Protein AF-A0A174Z9G7-F1 (afdb_monomer)

Organism: NCBI:txid33039

Sequence (83 aa):
MAESFRSELEAVPVLQMESALALGMNCLQMFRSVILPQAFSISVPAIVANIIFLLKETSVFSAISLISVVLSMAFGILLGMIK

Mean predicted ali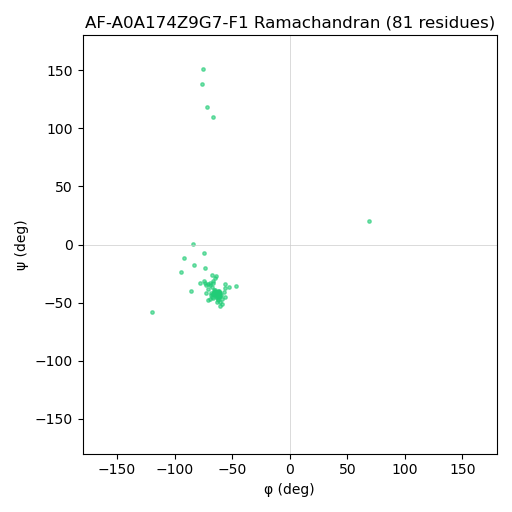gned error: 12.47 Å

Solvent-accessible surface area (backbone atoms only — not comparable to full-atom values): 4698 Å² total; per-residue (Å²): 106,75,66,56,53,49,53,58,61,66,61,58,54,66,65,54,58,56,50,33,54,76,68,70,49,50,73,71,54,42,41,63,72,48,50,48,59,48,52,49,66,58,46,52,60,53,53,51,53,52,51,52,49,51,51,50,54,50,52,52,51,51,54,53,51,53,55,52,52,53,53,52,51,52,52,52,53,54,55,60,71,76,100

InterPro domains:
  IPR000515 ABC transporter type 1, transmembrane domain MetI-like [PF00528] (8-65)
  IPR000515 ABC transporter type 1, transmembrane domain MetI-like [PS50928] (1-83)
  IPR035906 MetI-like superfamily [G3DSA:1.10.3720.10] (1-66)
  IPR035906 MetI-like superfamily [SSF161098] (1-73)
  IPR043429 ABC transporter membrane protein permease protein ArtM/GltK/GlnP/TcyL/YhdX-like [PTHR30614] (1-70)

Foldseek 3Di:
DVVVVVVLVVVPDPVLVVVCVVVVHDPVRSCVPPVVVVSVVVVVVVVVVVVVVVVVVVVVVVVVVVVVVVVVVVVVVVVVVVD

Nearest PDB structures (foldseek):
  4ymw-assembly1_C  TM=6.621E-01  e=1.632E-01  Caldanaerobacter subterraneus subsp. tengcongensis MB4

Structure (mmCIF, N/CA/C/O backbone):
data_AF-A0A174Z9G7-F1
#
_entry.id   AF-A0A174Z9G7-F1
#
loop_
_atom_site.group_PDB
_atom_site.id
_atom_site.type_symbol
_atom_site.label_atom_id
_atom_site.label_alt_id
_atom_site.label_comp_id
_atom_site.label_asym_id
_atom_site.label_entity_id
_atom_site.label_seq_id
_atom_site.pdbx_PDB_ins_code
_atom_site.Cartn_x
_atom_site.Cartn_y
_atom_site.Cartn_z
_atom_site.occupancy
_atom_site.B_iso_or_equiv
_atom_site.auth_seq_id
_atom_site.auth_comp_id
_atom_site.auth_asym_id
_atom_site.auth_atom_id
_atom_site.pdbx_PDB_model_num
ATOM 1 N N . MET A 1 1 ? 10.149 7.120 5.155 1.00 52.72 1 MET A N 1
ATOM 2 C CA . MET A 1 1 ? 9.308 5.906 5.262 1.00 52.72 1 MET A CA 1
ATOM 3 C C . MET A 1 1 ? 8.652 5.794 6.636 1.00 52.72 1 MET A C 1
ATOM 5 O O . MET A 1 1 ? 7.436 5.856 6.685 1.00 52.72 1 MET A O 1
ATOM 9 N N . ALA A 1 2 ? 9.408 5.701 7.741 1.00 58.62 2 ALA A N 1
ATOM 10 C CA . ALA A 1 2 ? 8.838 5.602 9.097 1.00 58.62 2 ALA A CA 1
ATOM 11 C C . ALA A 1 2 ? 7.889 6.766 9.460 1.00 58.62 2 ALA A C 1
ATOM 13 O O . A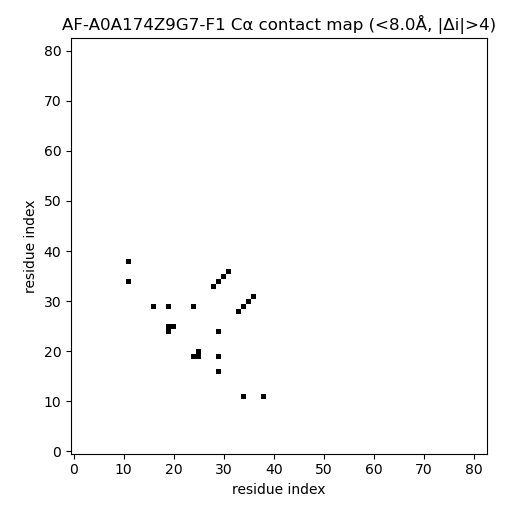LA A 1 2 ? 6.842 6.547 10.057 1.00 58.62 2 ALA A O 1
ATOM 14 N N . GLU A 1 3 ? 8.209 7.986 9.026 1.00 58.62 3 GLU A N 1
ATOM 15 C CA . GLU A 1 3 ? 7.364 9.165 9.256 1.00 58.62 3 GLU A CA 1
ATOM 16 C C . GLU A 1 3 ? 6.080 9.169 8.406 1.00 58.62 3 GLU A C 1
ATOM 18 O O . GLU A 1 3 ? 5.023 9.546 8.902 1.00 58.62 3 GLU A O 1
ATOM 23 N N . SER A 1 4 ? 6.134 8.655 7.168 1.00 58.16 4 SER A N 1
ATOM 24 C CA . SER A 1 4 ? 4.940 8.441 6.331 1.00 58.16 4 SER A CA 1
ATOM 25 C C . SER A 1 4 ? 4.020 7.380 6.931 1.00 58.16 4 SER A C 1
ATOM 27 O O . SER A 1 4 ? 2.824 7.614 7.021 1.00 58.16 4 SER A O 1
ATOM 29 N N . PHE A 1 5 ? 4.576 6.272 7.434 1.00 60.38 5 PHE A N 1
ATOM 30 C CA . PHE A 1 5 ? 3.798 5.248 8.140 1.00 60.38 5 PHE A CA 1
ATOM 31 C C . PHE A 1 5 ? 3.144 5.792 9.414 1.00 60.38 5 PHE A C 1
ATOM 33 O O . PHE A 1 5 ? 1.997 5.466 9.695 1.00 60.38 5 PHE A O 1
ATOM 40 N N . ARG A 1 6 ? 3.841 6.644 10.180 1.00 69.94 6 ARG A N 1
ATOM 41 C CA . ARG A 1 6 ? 3.278 7.296 11.373 1.00 69.94 6 ARG A CA 1
ATOM 42 C C . ARG A 1 6 ? 2.127 8.238 11.008 1.00 69.94 6 ARG A C 1
ATOM 44 O O . ARG A 1 6 ? 1.094 8.209 11.663 1.00 69.94 6 ARG A O 1
ATOM 51 N N . SER A 1 7 ? 2.295 9.026 9.945 1.00 61.88 7 SER A N 1
ATOM 52 C CA . SER A 1 7 ? 1.282 9.974 9.469 1.00 61.88 7 SER A CA 1
ATOM 53 C C . SER A 1 7 ? 0.057 9.271 8.872 1.00 61.88 7 SER A C 1
ATOM 55 O O . SER A 1 7 ? -1.063 9.720 9.082 1.00 61.88 7 SER A O 1
ATOM 57 N N . GLU A 1 8 ? 0.243 8.128 8.208 1.00 57.72 8 GLU A N 1
ATOM 58 C CA . GLU A 1 8 ? -0.850 7.274 7.723 1.00 57.72 8 GLU A CA 1
ATOM 59 C C . GLU A 1 8 ? -1.615 6.587 8.867 1.00 57.72 8 GLU A C 1
ATOM 61 O O . GLU A 1 8 ? -2.828 6.408 8.775 1.00 57.72 8 GLU A O 1
ATOM 66 N N . LEU A 1 9 ? -0.935 6.242 9.965 1.00 57.84 9 LEU A N 1
ATOM 67 C CA . LEU A 1 9 ? -1.557 5.625 11.141 1.00 57.84 9 LEU A CA 1
ATOM 68 C C . LEU A 1 9 ? -2.292 6.655 12.019 1.00 57.84 9 LEU A C 1
ATOM 70 O O . LEU A 1 9 ? -3.344 6.345 12.570 1.00 57.84 9 LEU A O 1
ATOM 74 N N . GLU A 1 10 ? -1.789 7.893 12.094 1.00 63.06 10 GLU A N 1
ATOM 75 C CA . GLU A 1 10 ? -2.492 9.045 12.689 1.00 63.06 10 GLU A CA 1
ATOM 76 C C . GLU A 1 10 ? -3.641 9.573 11.815 1.00 63.06 10 GLU A C 1
ATOM 78 O O . GLU A 1 10 ? -4.537 10.243 12.324 1.00 63.06 10 GLU A O 1
ATOM 83 N N . ALA A 1 11 ? -3.650 9.265 10.513 1.00 58.38 11 ALA A N 1
ATOM 84 C CA . ALA A 1 11 ? -4.738 9.630 9.608 1.00 58.38 11 ALA A CA 1
ATOM 85 C C . ALA A 1 11 ? -5.999 8.775 9.801 1.00 58.38 11 ALA A C 1
ATOM 87 O O . ALA A 1 11 ? -7.033 9.098 9.216 1.00 58.38 11 ALA A O 1
ATOM 88 N N . VAL A 1 12 ? -5.948 7.715 10.623 1.00 61.22 12 VAL A N 1
ATOM 89 C CA . VAL A 1 12 ? -7.153 7.006 11.067 1.00 61.22 12 VAL A CA 1
ATOM 90 C C . VAL A 1 12 ? -7.945 7.970 11.954 1.00 61.22 12 VAL A C 1
ATOM 92 O O . VAL A 1 12 ? -7.505 8.302 13.057 1.00 61.22 12 VAL A O 1
ATOM 95 N N . PRO A 1 13 ? -9.098 8.474 11.493 1.00 66.06 13 PRO A N 1
ATOM 96 C CA . PRO A 1 13 ? -9.741 9.590 12.158 1.00 66.06 13 PRO A CA 1
ATOM 97 C C . PRO A 1 13 ? -10.332 9.109 13.482 1.00 66.06 13 PRO A C 1
ATOM 99 O O . PRO A 1 13 ? -11.252 8.292 13.504 1.00 66.06 13 PRO A O 1
ATOM 102 N N . VAL A 1 14 ? -9.848 9.671 14.591 1.00 65.44 14 VAL A N 1
ATOM 103 C CA . VAL A 1 14 ? -10.423 9.503 15.942 1.00 65.44 14 VAL A CA 1
ATOM 104 C C . VAL A 1 14 ? -11.948 9.684 15.913 1.00 65.44 14 VAL A C 1
ATOM 106 O O . VAL A 1 14 ? -12.687 8.928 16.541 1.00 65.44 14 VAL A O 1
ATOM 109 N N . LEU A 1 15 ? -12.419 10.600 15.060 1.00 66.69 15 LEU A N 1
ATOM 110 C CA . LEU A 1 15 ? -13.829 10.881 14.804 1.00 66.69 15 LEU A CA 1
ATOM 111 C C . LEU A 1 15 ? -14.639 9.653 14.347 1.00 66.69 15 LEU A C 1
ATOM 113 O O . LEU A 1 15 ? -15.815 9.535 14.682 1.00 66.69 15 LEU A O 1
ATOM 117 N N . GLN A 1 16 ? -14.050 8.723 13.585 1.00 69.62 16 GLN A N 1
ATOM 118 C CA . GLN A 1 16 ? -14.744 7.498 13.164 1.00 69.62 16 GLN A CA 1
ATOM 119 C C . GLN A 1 16 ? -14.884 6.491 14.291 1.00 69.62 16 GLN A C 1
ATOM 121 O O . GLN A 1 16 ? -15.878 5.769 14.330 1.00 69.62 16 GLN A O 1
ATOM 126 N N . MET A 1 17 ? -13.922 6.461 15.211 1.00 71.88 17 MET A N 1
ATOM 127 C CA . MET A 1 17 ? -14.011 5.609 16.388 1.00 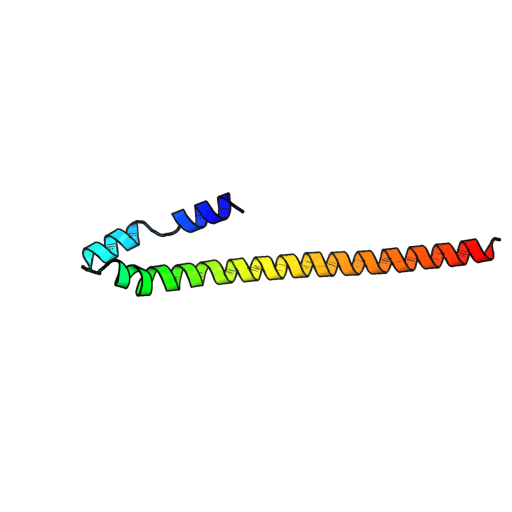71.88 17 MET A CA 1
ATOM 128 C C . MET A 1 17 ? -15.120 6.112 17.319 1.00 71.88 17 MET A C 1
ATOM 130 O O . MET A 1 17 ? -15.959 5.325 17.752 1.00 71.88 17 MET A O 1
ATOM 134 N N . GLU A 1 18 ? -15.198 7.428 17.531 1.00 75.50 18 GLU A N 1
ATOM 135 C CA . GLU A 1 18 ? -16.287 8.068 18.281 1.00 75.50 18 GLU A CA 1
ATOM 136 C C . GLU A 1 18 ? -17.650 7.898 17.589 1.00 75.50 18 GLU A C 1
ATOM 138 O O . GLU A 1 18 ? -18.639 7.567 18.243 1.00 75.50 18 GLU A O 1
ATOM 143 N N . SER A 1 19 ? -17.706 8.026 16.258 1.00 76.50 19 SER A N 1
ATOM 144 C CA . SER A 1 19 ? -18.938 7.823 15.476 1.00 76.50 19 SER A CA 1
ATOM 145 C C . SER A 1 19 ? -19.429 6.373 15.524 1.00 76.50 19 SER A C 1
ATOM 147 O O . SER A 1 19 ? -20.625 6.124 15.655 1.00 76.50 19 SER A O 1
ATOM 149 N N . ALA A 1 20 ? -18.524 5.396 15.445 1.00 75.00 20 ALA A N 1
ATOM 150 C CA . ALA A 1 20 ? -18.876 3.983 15.530 1.00 75.00 20 ALA A CA 1
ATOM 151 C C . ALA A 1 20 ? -19.312 3.576 16.948 1.00 75.00 20 ALA A C 1
ATOM 153 O O . ALA A 1 20 ? -20.234 2.772 17.085 1.00 75.00 20 ALA A O 1
ATOM 154 N N . LEU A 1 21 ? -18.726 4.175 17.993 1.00 78.94 21 LEU A N 1
ATOM 155 C CA . LEU A 1 21 ? -19.204 4.030 19.372 1.00 78.94 21 LEU A CA 1
ATOM 156 C C . LEU A 1 21 ? -20.604 4.635 19.556 1.00 78.94 21 LEU A C 1
ATOM 158 O O . LEU A 1 21 ? -21.458 3.999 20.171 1.00 78.94 21 LEU A O 1
ATOM 162 N N . ALA A 1 22 ? -20.876 5.809 18.975 1.00 81.50 22 ALA A N 1
ATOM 163 C CA . ALA A 1 22 ? -22.195 6.449 19.022 1.00 81.50 22 ALA A CA 1
ATOM 164 C C . ALA A 1 22 ? -23.280 5.643 18.277 1.00 81.50 22 ALA A C 1
ATOM 166 O O . ALA A 1 22 ? -24.450 5.676 18.653 1.00 81.50 22 ALA A O 1
ATOM 167 N N . LEU A 1 23 ? -22.885 4.884 17.250 1.00 82.62 23 LEU A N 1
ATOM 168 C CA . LEU A 1 23 ? -23.746 3.950 16.516 1.00 82.62 23 LEU A CA 1
ATOM 169 C C . LEU A 1 23 ? -23.867 2.568 17.187 1.00 82.62 23 LEU A C 1
ATOM 171 O O . LEU A 1 23 ? -24.550 1.693 16.657 1.00 82.62 23 LEU A O 1
ATOM 175 N N . GLY A 1 24 ? -23.209 2.347 18.332 1.00 86.56 24 GLY A N 1
ATOM 176 C CA . GLY A 1 24 ? -23.228 1.068 19.050 1.00 86.56 24 GLY A CA 1
ATOM 177 C C . GLY A 1 24 ? -22.496 -0.071 18.327 1.00 86.56 24 GLY A C 1
ATOM 178 O O . GLY A 1 24 ? -22.766 -1.242 18.592 1.00 86.56 24 GLY A O 1
ATOM 179 N N . MET A 1 25 ? -21.591 0.244 17.394 1.00 82.88 25 MET A N 1
ATOM 180 C CA . MET A 1 25 ? -20.852 -0.751 16.616 1.00 82.88 25 MET A CA 1
ATOM 181 C C . MET A 1 25 ? -19.743 -1.391 17.452 1.00 82.88 25 MET A C 1
ATOM 183 O O . MET A 1 25 ? -18.989 -0.717 18.152 1.00 82.88 25 MET A O 1
ATOM 187 N N . ASN A 1 26 ? -19.587 -2.709 17.323 1.00 82.81 26 ASN A N 1
ATOM 188 C CA . ASN A 1 26 ? -18.501 -3.427 17.985 1.00 82.81 26 ASN A CA 1
ATOM 189 C C . ASN A 1 26 ? -17.157 -3.171 17.266 1.00 82.81 26 ASN A C 1
ATOM 191 O O . ASN A 1 26 ? -17.138 -2.995 16.043 1.00 82.81 26 ASN A O 1
ATOM 195 N N . CYS A 1 27 ? -16.021 -3.224 17.976 1.00 77.31 27 CYS A N 1
ATOM 196 C CA . CYS A 1 27 ? -14.693 -2.931 17.401 1.00 77.31 27 CYS A CA 1
ATOM 197 C C . CYS A 1 27 ? -14.395 -3.748 16.133 1.00 77.31 27 CYS A C 1
ATOM 199 O O . CYS A 1 27 ? -13.831 -3.234 15.170 1.00 77.31 27 CYS A O 1
ATOM 201 N N . LEU A 1 28 ? -14.838 -5.008 16.087 1.00 81.19 28 LEU A N 1
ATOM 202 C CA . LEU A 1 28 ? -14.675 -5.866 14.912 1.00 81.19 28 LEU A CA 1
ATOM 203 C C . LEU A 1 28 ? -15.497 -5.400 13.696 1.00 81.19 28 LEU A C 1
ATOM 205 O O . LEU A 1 28 ? -15.031 -5.523 12.565 1.00 81.19 28 LEU A O 1
ATOM 209 N N . GLN A 1 29 ? -16.706 -4.868 13.907 1.00 81.00 29 GLN A N 1
ATOM 210 C CA . GLN A 1 29 ? -17.561 -4.344 12.833 1.00 81.00 29 GLN A CA 1
ATOM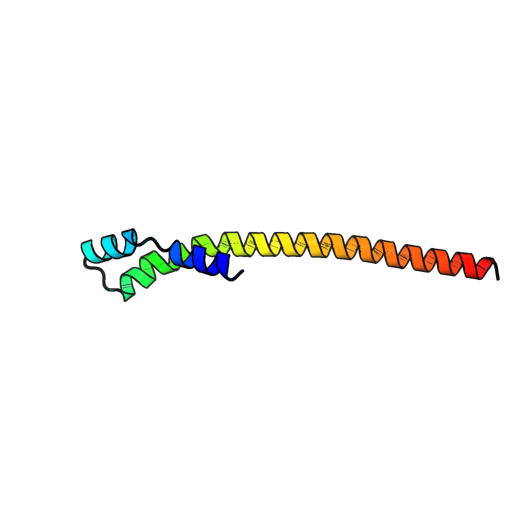 211 C C . GLN A 1 29 ? -17.024 -3.023 12.283 1.00 81.00 29 GLN A C 1
ATOM 213 O O . GLN A 1 29 ? -16.990 -2.846 11.064 1.00 81.00 29 GLN A O 1
ATOM 218 N N . MET A 1 30 ? -16.568 -2.138 13.173 1.00 81.19 30 MET A N 1
ATOM 219 C CA . MET A 1 30 ? -15.904 -0.881 12.821 1.00 81.19 30 MET A CA 1
ATOM 220 C C . MET A 1 30 ? -14.647 -1.151 11.989 1.00 81.19 30 MET A C 1
ATOM 222 O O . MET A 1 30 ? -14.467 -0.569 10.918 1.00 81.19 30 MET A O 1
ATOM 226 N N . PHE A 1 31 ? -13.817 -2.099 12.435 1.00 79.12 31 PHE A N 1
ATOM 227 C CA . PHE A 1 31 ? -12.578 -2.425 11.744 1.00 79.12 31 PHE A CA 1
ATOM 228 C C . PHE A 1 31 ? -12.841 -2.953 10.334 1.00 79.12 31 PHE A C 1
ATOM 230 O O . PHE A 1 31 ? -12.252 -2.457 9.382 1.00 79.12 31 PHE A O 1
ATOM 237 N N . ARG A 1 32 ? -13.770 -3.905 10.173 1.00 82.50 32 ARG A N 1
ATOM 238 C CA . ARG A 1 32 ? -14.069 -4.517 8.867 1.00 82.50 32 ARG A CA 1
ATOM 239 C C . ARG A 1 32 ? -14.795 -3.590 7.894 1.00 82.50 32 ARG A C 1
ATOM 241 O O . ARG A 1 32 ? -14.526 -3.666 6.701 1.00 82.50 32 ARG A O 1
ATOM 248 N N . SER A 1 33 ? -15.726 -2.772 8.384 1.00 79.75 33 SER A N 1
ATOM 249 C CA . SER A 1 33 ? -16.631 -1.998 7.517 1.00 79.75 33 SER A CA 1
ATOM 250 C C . SER A 1 33 ? -16.136 -0.587 7.226 1.00 79.75 33 SER A C 1
ATOM 252 O O . SER A 1 33 ? -16.544 -0.008 6.227 1.00 79.75 33 SER A O 1
ATOM 254 N N . VAL A 1 34 ? -15.280 -0.027 8.085 1.00 76.94 34 VAL A N 1
ATOM 255 C CA . VAL A 1 34 ? -14.844 1.372 7.980 1.00 76.94 34 VAL A CA 1
ATOM 256 C C . VAL A 1 34 ? -13.332 1.451 7.800 1.00 76.94 34 VAL A C 1
ATOM 258 O O . VAL A 1 34 ? -12.864 1.943 6.776 1.00 76.94 34 VAL A O 1
ATOM 261 N N . ILE A 1 35 ? -12.569 0.901 8.747 1.00 77.69 35 ILE A N 1
ATOM 262 C CA . ILE A 1 35 ? -11.109 1.070 8.787 1.00 77.69 35 ILE A CA 1
ATOM 263 C C . ILE A 1 35 ? -10.432 0.320 7.632 1.00 77.69 35 ILE A C 1
ATOM 265 O O . ILE A 1 35 ? -9.605 0.891 6.929 1.00 77.69 35 ILE A O 1
ATOM 269 N N . LEU A 1 36 ? -10.809 -0.939 7.389 1.00 81.12 36 LEU A N 1
ATOM 270 C CA . LEU A 1 36 ? -10.229 -1.781 6.336 1.00 81.12 36 LEU A CA 1
ATOM 271 C C . LEU A 1 36 ? -10.419 -1.205 4.919 1.00 81.12 36 LEU A C 1
ATOM 273 O O . LEU A 1 36 ? -9.418 -1.053 4.217 1.00 81.12 36 LEU A O 1
ATOM 277 N N . PRO A 1 37 ? -11.644 -0.850 4.476 1.00 80.50 37 PRO A N 1
ATOM 278 C CA . PRO A 1 37 ? -11.832 -0.275 3.146 1.00 80.50 37 PRO A CA 1
ATOM 279 C C . PRO A 1 37 ? -11.199 1.114 3.005 1.00 80.50 37 PRO A C 1
ATOM 281 O O . PRO A 1 37 ? -10.690 1.429 1.931 1.00 80.50 37 PRO A O 1
ATOM 284 N N . GLN A 1 38 ? -11.168 1.931 4.064 1.00 78.94 38 GLN A N 1
ATOM 285 C CA . GLN A 1 38 ? -10.526 3.247 3.999 1.00 78.94 38 GLN A CA 1
ATOM 286 C C . GLN A 1 38 ? -9.011 3.166 3.927 1.00 78.94 38 GLN A C 1
ATOM 288 O O . GLN A 1 38 ? -8.420 3.793 3.052 1.00 78.94 38 GLN A O 1
ATOM 293 N N . ALA A 1 39 ? -8.390 2.362 4.791 1.00 78.69 39 ALA A N 1
ATOM 294 C CA . ALA A 1 39 ? -6.954 2.133 4.742 1.00 78.69 39 ALA A CA 1
ATOM 295 C C . ALA A 1 39 ? -6.552 1.615 3.356 1.00 78.69 39 ALA A C 1
ATOM 297 O O . ALA A 1 39 ? -5.649 2.156 2.728 1.00 78.69 39 ALA A O 1
ATOM 298 N N . PHE A 1 40 ? -7.301 0.650 2.815 1.00 82.75 40 PHE A N 1
ATOM 299 C CA . PHE A 1 40 ? -7.051 0.132 1.474 1.00 82.75 40 PHE A CA 1
ATOM 300 C C . PHE A 1 40 ? -7.186 1.210 0.388 1.00 82.75 40 PHE A C 1
ATOM 302 O O . PHE A 1 40 ? -6.317 1.333 -0.474 1.00 82.75 40 PHE A O 1
ATOM 309 N N . SER A 1 41 ? -8.233 2.037 0.449 1.00 84.19 41 SER A N 1
ATOM 310 C CA . SER A 1 41 ? -8.447 3.118 -0.519 1.00 84.19 41 SER A CA 1
ATOM 311 C C . SER A 1 41 ? -7.359 4.199 -0.478 1.00 84.19 41 SER A C 1
ATOM 313 O O . SER A 1 41 ? -7.130 4.842 -1.500 1.00 84.19 41 SER A O 1
ATOM 315 N N . ILE A 1 42 ? -6.701 4.411 0.666 1.00 80.56 42 ILE A N 1
ATOM 316 C CA . ILE A 1 42 ? -5.619 5.397 0.830 1.00 80.56 42 ILE A CA 1
ATOM 317 C C . ILE A 1 42 ? -4.263 4.798 0.426 1.00 80.56 42 ILE A C 1
ATOM 319 O O . ILE A 1 42 ? -3.469 5.456 -0.247 1.00 80.56 42 ILE A O 1
ATOM 323 N N . SER A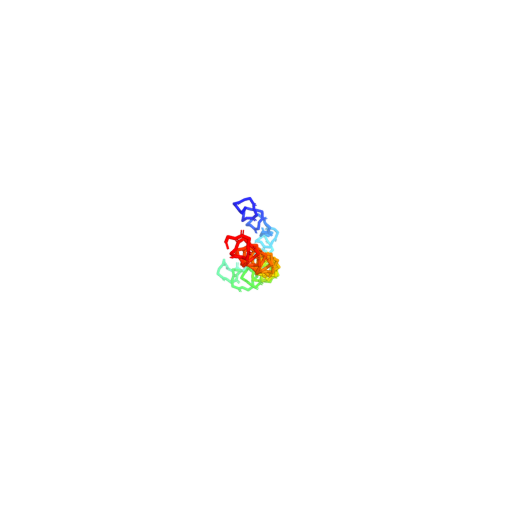 1 43 ? -4.004 3.534 0.772 1.00 80.38 43 SER A N 1
ATOM 324 C CA . SER A 1 43 ? -2.730 2.872 0.477 1.00 80.38 43 SER A CA 1
ATOM 325 C C . SER A 1 43 ? -2.568 2.500 -0.999 1.00 80.38 43 SER A C 1
ATOM 327 O O . SER A 1 43 ? -1.451 2.539 -1.514 1.00 80.38 43 SER A O 1
ATOM 329 N N . VAL A 1 44 ? -3.648 2.158 -1.715 1.00 87.00 44 VAL A N 1
ATOM 330 C CA . VAL A 1 44 ? -3.571 1.766 -3.138 1.00 87.00 44 VAL A CA 1
ATOM 331 C C . VAL A 1 44 ? -2.959 2.871 -4.020 1.00 87.00 44 VAL A C 1
ATOM 333 O O . VAL A 1 44 ? -1.993 2.578 -4.729 1.00 87.00 44 VAL A O 1
ATOM 336 N N . PRO A 1 45 ? -3.420 4.137 -3.967 1.00 83.50 45 PRO A N 1
ATOM 337 C CA . PRO A 1 45 ? -2.787 5.235 -4.699 1.00 83.50 45 PRO A CA 1
ATOM 338 C C . PRO A 1 45 ? -1.307 5.430 -4.349 1.00 83.50 45 PRO A C 1
ATOM 340 O O . PRO A 1 45 ? -0.494 5.647 -5.248 1.00 83.50 45 PRO A O 1
ATOM 343 N N . ALA A 1 46 ? -0.942 5.318 -3.067 1.00 82.44 46 ALA A N 1
ATOM 344 C CA . ALA A 1 46 ? 0.437 5.486 -2.605 1.00 82.44 46 ALA A CA 1
ATOM 345 C C . ALA A 1 46 ? 1.368 4.393 -3.157 1.00 82.44 46 ALA A C 1
ATOM 347 O O . ALA A 1 46 ? 2.468 4.683 -3.633 1.00 82.44 46 ALA A O 1
ATOM 348 N N . ILE A 1 47 ? 0.903 3.139 -3.171 1.00 86.31 47 ILE A N 1
ATOM 349 C CA . ILE A 1 47 ? 1.634 2.007 -3.755 1.00 86.31 47 ILE A CA 1
ATOM 350 C C . ILE A 1 47 ? 1.837 2.220 -5.256 1.00 86.31 47 ILE A C 1
ATOM 352 O O . ILE A 1 47 ? 2.949 2.062 -5.757 1.00 86.31 47 ILE A O 1
ATOM 356 N N . VAL A 1 48 ? 0.786 2.616 -5.977 1.00 89.25 48 VAL A N 1
ATOM 357 C CA . VAL A 1 48 ? 0.862 2.869 -7.423 1.00 89.25 48 VAL A CA 1
ATOM 358 C C . VAL A 1 48 ? 1.824 4.016 -7.731 1.00 89.25 48 VAL A C 1
ATOM 360 O O . VAL A 1 48 ? 2.651 3.888 -8.632 1.00 89.25 48 VAL A O 1
ATOM 363 N N . ALA A 1 49 ? 1.783 5.103 -6.959 1.00 85.75 49 ALA A N 1
ATOM 364 C CA . ALA A 1 49 ? 2.721 6.211 -7.104 1.00 85.75 49 ALA A CA 1
ATOM 365 C C . ALA A 1 49 ? 4.176 5.759 -6.907 1.00 85.75 49 ALA A C 1
ATOM 367 O O . ALA A 1 49 ? 5.042 6.115 -7.707 1.00 85.75 49 ALA A O 1
ATOM 368 N N . ASN A 1 50 ? 4.441 4.921 -5.900 1.00 85.75 50 ASN A N 1
ATOM 369 C CA . ASN A 1 50 ? 5.774 4.375 -5.659 1.00 85.75 50 ASN A CA 1
ATOM 370 C C . ASN A 1 50 ? 6.236 3.441 -6.792 1.00 85.75 50 ASN A C 1
ATOM 372 O O . ASN A 1 50 ? 7.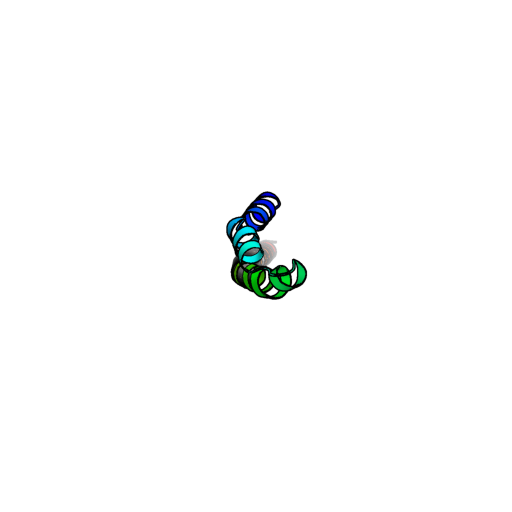386 3.505 -7.214 1.00 85.75 50 ASN A O 1
ATOM 376 N N . ILE A 1 51 ? 5.339 2.617 -7.344 1.00 86.19 51 ILE A N 1
ATOM 377 C CA . ILE A 1 51 ? 5.645 1.766 -8.506 1.00 86.19 51 ILE A CA 1
ATOM 378 C C . ILE A 1 51 ? 5.974 2.622 -9.733 1.00 86.19 51 ILE A C 1
ATOM 380 O O . ILE A 1 51 ? 6.963 2.356 -10.409 1.00 86.19 51 ILE A O 1
ATOM 384 N N . ILE A 1 52 ? 5.194 3.670 -10.015 1.00 86.44 52 ILE A N 1
ATOM 385 C CA . ILE A 1 52 ? 5.463 4.590 -11.131 1.00 86.44 52 ILE A CA 1
ATOM 386 C C . ILE A 1 52 ? 6.810 5.291 -10.935 1.00 86.44 52 ILE A C 1
ATOM 388 O O . ILE A 1 52 ? 7.578 5.420 -11.887 1.00 86.44 52 ILE A O 1
ATOM 392 N N . PHE A 1 53 ? 7.111 5.724 -9.711 1.00 88.06 53 PHE A N 1
ATOM 393 C CA . PHE A 1 53 ? 8.394 6.332 -9.382 1.00 88.06 53 PHE A CA 1
ATOM 394 C C . PHE A 1 53 ? 9.556 5.363 -9.643 1.00 88.06 53 PHE A C 1
ATOM 396 O O . PHE A 1 53 ? 10.479 5.700 -10.381 1.00 88.06 53 PHE A O 1
ATOM 403 N N . LEU A 1 54 ? 9.463 4.127 -9.144 1.00 85.25 54 LEU A N 1
ATOM 404 C CA . LEU A 1 54 ? 10.466 3.084 -9.377 1.00 85.25 54 LEU A CA 1
ATOM 405 C C . LEU A 1 54 ? 10.621 2.736 -10.862 1.00 85.25 54 LEU A C 1
ATOM 407 O O . LEU A 1 54 ? 11.743 2.554 -11.335 1.00 85.25 54 LEU A O 1
ATOM 411 N N . LEU A 1 55 ? 9.524 2.673 -11.619 1.00 84.81 55 LEU A N 1
ATOM 412 C CA . LEU A 1 55 ? 9.565 2.454 -13.065 1.00 84.81 55 LEU A CA 1
ATOM 413 C C . LEU A 1 55 ? 10.268 3.602 -13.799 1.00 84.81 55 LEU A C 1
ATOM 415 O O . LEU A 1 55 ? 11.063 3.339 -14.701 1.00 84.81 55 LEU A O 1
ATOM 419 N N . LYS A 1 56 ? 10.028 4.861 -13.408 1.00 79.19 56 LYS A N 1
ATOM 420 C CA . LYS A 1 56 ? 10.734 6.018 -13.983 1.00 79.19 56 LYS A CA 1
ATOM 421 C C . LYS A 1 56 ? 12.228 5.960 -13.684 1.00 79.19 56 LYS A C 1
ATOM 423 O O . LYS A 1 56 ? 13.017 6.060 -14.618 1.00 79.19 56 LYS A O 1
ATOM 428 N N . GLU A 1 57 ? 12.612 5.732 -12.431 1.00 83.25 57 GLU A N 1
ATOM 429 C CA . GLU A 1 57 ? 14.022 5.618 -12.035 1.00 83.25 57 GLU A CA 1
ATOM 430 C C . GLU A 1 57 ? 14.721 4.449 -12.752 1.00 83.25 57 GLU A C 1
ATOM 432 O O . GLU A 1 57 ? 15.818 4.613 -13.280 1.00 83.25 57 GLU A O 1
ATOM 437 N N . THR A 1 58 ? 14.058 3.294 -12.886 1.00 82.62 58 THR A N 1
ATOM 438 C CA . THR A 1 58 ? 14.612 2.117 -13.585 1.00 82.62 58 THR A CA 1
ATOM 439 C C . THR A 1 58 ? 14.747 2.354 -15.091 1.00 82.62 58 THR A C 1
ATOM 441 O O . THR A 1 58 ? 15.762 1.991 -15.686 1.00 82.62 58 THR A O 1
ATOM 444 N N . SER A 1 59 ? 13.755 2.993 -15.723 1.00 78.56 59 SER A N 1
ATOM 445 C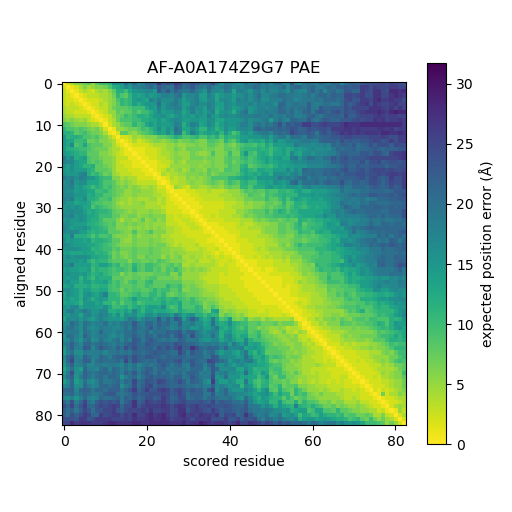 CA . SER A 1 59 ? 13.804 3.328 -17.152 1.00 78.56 59 SER A CA 1
ATOM 446 C C . SER A 1 59 ? 14.904 4.344 -17.458 1.00 78.56 59 SER A C 1
ATOM 448 O O . SER A 1 59 ? 15.604 4.203 -18.461 1.00 78.56 59 SER A O 1
ATOM 450 N N . VAL A 1 60 ? 15.073 5.356 -16.604 1.00 76.25 60 VAL A N 1
ATOM 451 C CA . VAL A 1 60 ? 16.137 6.360 -16.739 1.00 76.25 60 VAL A CA 1
ATOM 452 C C . VAL A 1 60 ? 17.505 5.715 -16.510 1.00 76.25 60 VAL A C 1
ATOM 454 O O . VAL A 1 60 ? 18.410 5.895 -17.325 1.00 76.25 60 VAL A O 1
ATOM 457 N N . PHE A 1 61 ? 17.643 4.888 -15.472 1.00 76.88 61 PHE A N 1
ATOM 458 C CA . PHE A 1 61 ? 18.879 4.165 -15.175 1.00 76.88 61 PHE A CA 1
ATOM 459 C C . PHE A 1 61 ? 19.289 3.216 -16.313 1.00 76.88 61 PHE A C 1
ATOM 461 O O . PHE A 1 61 ? 20.446 3.217 -16.738 1.00 76.88 61 PHE A O 1
ATOM 468 N N . SER A 1 62 ? 18.340 2.455 -16.870 1.00 75.88 62 SER A N 1
ATOM 469 C CA . SER A 1 62 ? 18.596 1.548 -17.994 1.00 75.88 62 SER A CA 1
ATOM 470 C C . SER A 1 62 ? 19.017 2.295 -19.262 1.00 75.88 62 SER A C 1
ATOM 472 O O . SER A 1 62 ? 19.921 1.841 -19.961 1.00 75.88 62 SER A O 1
ATOM 474 N N . ALA A 1 63 ? 18.394 3.438 -19.567 1.00 77.19 63 ALA A N 1
ATOM 475 C CA . ALA A 1 63 ? 18.746 4.235 -20.742 1.00 77.19 63 ALA A CA 1
ATOM 476 C C . ALA A 1 63 ? 20.172 4.808 -20.643 1.00 77.19 63 ALA A C 1
ATOM 478 O O . ALA A 1 63 ? 20.939 4.742 -21.605 1.00 77.19 63 ALA A O 1
ATOM 479 N N . ILE A 1 64 ? 20.552 5.311 -19.464 1.00 81.00 64 ILE A N 1
ATOM 480 C CA . ILE A 1 64 ? 21.900 5.839 -19.205 1.00 81.00 64 ILE A CA 1
ATOM 481 C C . ILE A 1 64 ? 22.946 4.717 -19.265 1.00 81.00 64 ILE A C 1
ATOM 483 O O . ILE A 1 64 ? 24.009 4.893 -19.865 1.00 81.00 64 ILE A O 1
ATOM 487 N N . SER A 1 65 ? 22.642 3.549 -18.691 1.00 79.62 65 SER A N 1
ATOM 488 C CA . SER A 1 65 ? 23.548 2.395 -18.681 1.00 79.62 65 SER A CA 1
ATOM 489 C C . SER A 1 65 ? 23.867 1.893 -20.095 1.00 79.62 65 SER A C 1
ATOM 491 O O . SER A 1 65 ? 25.036 1.685 -20.422 1.00 79.62 65 SER A O 1
ATOM 493 N N . LEU A 1 66 ? 22.861 1.794 -20.973 1.00 82.94 66 LEU A N 1
ATOM 494 C CA . LEU A 1 66 ? 23.062 1.384 -22.368 1.00 82.94 66 LEU A CA 1
ATOM 495 C C . LEU A 1 66 ? 23.954 2.364 -23.141 1.00 82.94 66 LEU A C 1
ATOM 497 O O . LEU A 1 66 ? 24.876 1.933 -23.834 1.00 82.94 66 LEU A O 1
ATOM 501 N N . ILE A 1 67 ? 23.729 3.674 -22.988 1.00 88.38 67 ILE A N 1
ATOM 502 C CA . ILE A 1 67 ? 24.577 4.697 -23.620 1.00 88.38 67 ILE A CA 1
ATOM 503 C C . ILE A 1 67 ? 26.023 4.607 -23.119 1.00 88.38 67 ILE A C 1
ATOM 505 O O . ILE A 1 67 ? 26.956 4.703 -23.915 1.00 88.38 67 ILE A O 1
ATOM 509 N N . SER A 1 68 ? 26.213 4.382 -21.816 1.00 83.19 68 SER A N 1
ATOM 510 C CA . SER A 1 68 ? 27.537 4.289 -21.200 1.00 83.19 68 SER A CA 1
ATOM 511 C C . SER A 1 68 ? 28.334 3.093 -21.736 1.00 83.19 68 SER A C 1
ATOM 513 O O . SER A 1 68 ? 29.502 3.244 -22.098 1.00 83.19 68 SER A O 1
ATOM 515 N N . VAL A 1 69 ? 27.692 1.927 -21.872 1.00 86.06 69 VAL A N 1
ATOM 516 C CA . VAL A 1 69 ? 28.326 0.707 -22.399 1.00 86.06 69 VAL A CA 1
ATOM 517 C C . VAL A 1 69 ? 28.692 0.853 -23.877 1.00 86.06 69 VAL A C 1
ATOM 519 O O . VAL A 1 69 ? 29.819 0.539 -24.262 1.00 86.06 69 VAL A O 1
ATOM 522 N N . VAL A 1 70 ? 27.782 1.373 -24.708 1.00 88.25 70 VAL A N 1
ATOM 523 C CA . VAL A 1 70 ? 28.045 1.569 -26.145 1.00 88.25 70 VAL A CA 1
ATOM 524 C C . VAL A 1 70 ? 29.180 2.571 -26.367 1.00 88.25 70 VAL A C 1
ATOM 526 O O . VAL A 1 70 ? 30.071 2.317 -27.178 1.00 88.25 70 VAL A O 1
ATOM 529 N N . LEU A 1 71 ? 29.194 3.677 -25.617 1.00 88.75 71 LEU A N 1
ATOM 530 C CA . LEU A 1 71 ? 30.262 4.675 -25.690 1.00 88.75 71 LEU A CA 1
ATOM 531 C C . LEU A 1 71 ? 31.624 4.085 -25.289 1.00 88.75 71 LEU A C 1
ATOM 533 O O . LEU A 1 71 ? 32.622 4.326 -25.967 1.00 88.75 71 LEU A O 1
ATOM 537 N N . SER A 1 72 ? 31.664 3.279 -24.223 1.00 87.25 72 SER A N 1
ATOM 538 C CA . SER 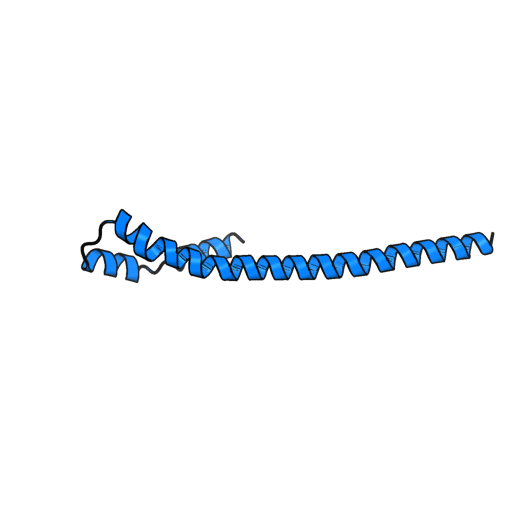A 1 72 ? 32.886 2.597 -23.779 1.00 87.25 72 SER A CA 1
ATOM 539 C C . SER A 1 72 ? 33.420 1.626 -24.840 1.00 87.25 72 SER A C 1
ATOM 541 O O . SER A 1 72 ? 34.617 1.621 -25.133 1.00 87.25 72 SER A O 1
ATOM 543 N N . MET A 1 73 ? 32.533 0.863 -25.482 1.00 87.44 73 MET A N 1
ATOM 544 C CA . MET A 1 73 ? 32.903 -0.070 -26.546 1.00 87.44 73 MET A CA 1
ATOM 545 C C . MET A 1 73 ? 33.424 0.650 -27.797 1.00 87.44 73 MET A C 1
ATOM 547 O O . MET A 1 73 ? 34.445 0.250 -28.355 1.00 87.44 73 MET A O 1
ATOM 551 N N . ALA A 1 74 ? 32.781 1.748 -28.207 1.00 86.06 74 ALA A N 1
ATOM 552 C CA . ALA A 1 74 ? 33.235 2.569 -29.330 1.00 86.06 74 ALA A CA 1
ATOM 553 C C . ALA A 1 74 ? 34.634 3.163 -29.085 1.00 86.06 74 ALA A C 1
ATOM 555 O O . ALA A 1 74 ? 35.486 3.142 -29.975 1.00 86.06 74 ALA A O 1
ATOM 556 N N . PHE A 1 75 ? 34.902 3.630 -27.862 1.00 86.38 75 PHE A N 1
ATOM 557 C CA . PHE A 1 75 ? 36.224 4.116 -27.470 1.00 86.38 75 PHE A CA 1
ATOM 558 C C . PHE A 1 75 ? 37.287 3.002 -27.493 1.00 86.38 75 PHE A C 1
ATOM 560 O O . PHE A 1 75 ? 38.405 3.225 -27.958 1.00 86.38 75 PHE A O 1
ATOM 567 N N . GLY A 1 76 ? 36.931 1.784 -27.068 1.00 85.19 76 GLY A N 1
ATOM 568 C CA . GLY A 1 76 ? 37.803 0.609 -27.158 1.00 85.19 76 GLY A CA 1
ATOM 569 C C . GLY A 1 76 ? 38.179 0.236 -28.597 1.00 85.19 76 GLY A C 1
ATOM 570 O O . GLY A 1 76 ? 39.346 -0.039 -28.871 1.00 85.19 76 GLY A O 1
ATOM 571 N N . ILE A 1 77 ? 37.223 0.290 -29.532 1.00 85.44 77 ILE A N 1
ATOM 572 C CA . ILE A 1 77 ? 37.473 0.044 -30.964 1.00 85.44 77 ILE A CA 1
ATOM 573 C C . ILE A 1 77 ? 38.413 1.111 -31.542 1.00 85.44 77 ILE A C 1
ATOM 575 O O . ILE A 1 77 ? 39.379 0.772 -32.223 1.00 85.44 77 ILE A O 1
ATOM 579 N N . LEU A 1 78 ? 38.181 2.390 -31.228 1.00 79.88 78 LEU A N 1
ATOM 580 C CA . LEU A 1 78 ? 39.018 3.497 -31.701 1.00 79.88 78 LEU A CA 1
ATOM 581 C C . LEU A 1 78 ? 40.473 3.370 -31.217 1.00 79.88 78 LE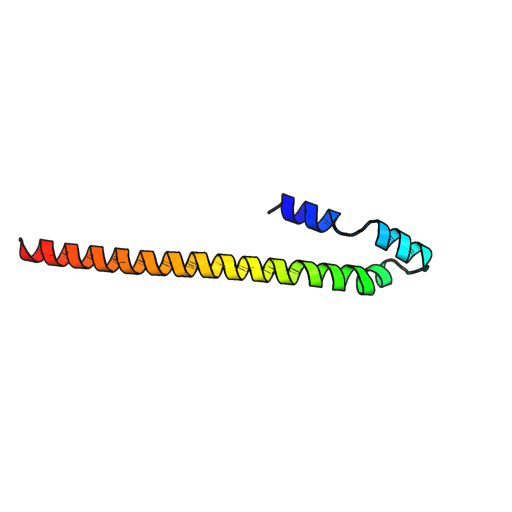U A C 1
ATOM 583 O O . LEU A 1 78 ? 41.405 3.544 -31.999 1.00 79.88 78 LEU A O 1
ATOM 587 N N . LEU A 1 79 ? 40.679 3.026 -29.942 1.00 82.00 79 LEU A N 1
ATOM 588 C CA . LEU A 1 79 ? 42.017 2.787 -29.395 1.00 82.00 79 LEU A CA 1
ATOM 589 C C . LEU A 1 79 ? 42.688 1.544 -29.994 1.00 82.00 79 LEU A C 1
ATOM 591 O O . LEU A 1 79 ? 43.909 1.531 -30.138 1.00 82.00 79 LEU A O 1
ATOM 595 N N . GLY A 1 80 ? 41.910 0.523 -30.363 1.00 75.50 80 GLY A N 1
ATOM 596 C CA . GLY A 1 80 ? 42.398 -0.647 -31.092 1.00 75.50 80 GLY A CA 1
ATOM 597 C C . GLY A 1 80 ? 42.852 -0.337 -32.523 1.00 75.50 80 GLY A C 1
ATOM 598 O O . GLY A 1 80 ? 43.718 -1.035 -33.030 1.00 75.50 80 GLY A O 1
ATOM 599 N N . MET A 1 81 ? 42.323 0.718 -33.153 1.00 72.12 81 MET A N 1
ATOM 600 C CA . MET A 1 81 ? 42.748 1.181 -34.485 1.00 72.12 81 MET A CA 1
ATOM 601 C C . MET A 1 81 ? 43.994 2.082 -34.464 1.00 72.12 81 MET A C 1
ATOM 603 O O . MET A 1 81 ? 44.608 2.291 -35.505 1.00 72.12 81 MET A O 1
ATOM 607 N N . ILE A 1 82 ? 44.342 2.650 -33.305 1.00 68.75 82 ILE A N 1
ATOM 608 C CA . ILE A 1 82 ? 45.520 3.517 -33.111 1.00 68.75 82 ILE A CA 1
ATOM 609 C C . ILE A 1 82 ? 46.762 2.714 -32.669 1.00 68.75 82 ILE A C 1
ATOM 611 O O . ILE A 1 82 ? 47.871 3.250 -32.676 1.00 68.75 82 ILE A O 1
ATOM 615 N N . LYS A 1 83 ? 46.586 1.444 -32.285 1.00 55.88 83 LYS A N 1
ATOM 616 C CA . LYS A 1 83 ? 47.662 0.516 -31.913 1.00 55.88 83 LYS A CA 1
ATOM 617 C C . LYS A 1 83 ? 48.200 -0.269 -33.104 1.00 55.88 83 LYS A C 1
ATOM 619 O O . LYS A 1 83 ? 47.397 -0.612 -33.996 1.00 55.88 83 LYS A O 1
#

Secondary structure (DSSP, 8-state):
-HHHHHHHHHTS-HHHHHHHHHTT--HHHHIIIIIHHHHHHHHHHHHHHHHHHHHHHHHHHHHHHHHHHHHHHHHHHHHHHH-

Radius of gyration: 25.91 Å; Cα contacts (8 Å, |Δi|>4): 12; chains: 1; bounding box: 71×17×54 Å

pLDDT: mean 77.53, std 9.39, range [52.72, 89.25]